Protein AF-A0A442UJ03-F1 (afdb_monomer)

Secondary structure (DSSP, 8-state):
--HHHHHHHHHHHHHT--HHHHHHTTSS-TTSTTT-HHHHHHHH-HHHHHHHS-HHHHHHHHHHHHHHHHHT-

Solvent-accessible surface area (backbone atoms only — not comparable to full-atom values): 4271 Å² total; per-residue (Å²): 131,54,74,68,53,54,52,52,50,53,52,54,40,60,75,67,58,51,72,65,61,35,31,76,55,53,52,38,71,77,82,47,64,99,63,28,74,64,58,48,26,51,76,76,37,46,67,61,40,61,73,68,41,55,72,74,32,43,52,34,47,51,54,52,43,55,49,50,54,62,74,74,106

Foldseek 3Di:
DDPVVVVVLLVVLLQPDDPVLLCVLVLDPPPCPPDNPLRVCSNPPVPVSLVPRDPVSNVSSVVSSVVSVVVVD

pLDDT: mean 90.79, std 11.27, range [45.78, 98.31]

Mean predicted aligned error: 3.8 Å

Radius of gyration: 12.22 Å; Cα contacts (8 Å, |Δi|>4): 41; chains: 1; bounding box: 26×21×32 Å

Sequence (73 aa):
MTSSDRFRDTFSALHNLALWDLEDAGVIKPGAGGGGSSWTRFNNDLTTFVLKLPADRLGKLFALVERKLAEAA

Structure (mmCIF, N/CA/C/O backbone):
data_AF-A0A442UJ03-F1
#
_entry.id   AF-A0A442UJ03-F1
#
loop_
_atom_site.group_PDB
_atom_site.id
_atom_site.type_symbol
_atom_site.label_atom_id
_atom_site.label_alt_id
_atom_site.label_comp_id
_atom_site.label_asym_id
_atom_site.label_entity_id
_atom_site.label_seq_id
_atom_site.pdbx_PDB_ins_code
_atom_site.Cartn_x
_atom_site.Cartn_y
_atom_site.Cartn_z
_atom_site.occupancy
_atom_site.B_iso_or_equiv
_atom_site.auth_seq_id
_atom_site.auth_comp_id
_atom_site.auth_asym_id
_atom_site.auth_atom_id
_atom_site.pdbx_PDB_model_num
ATOM 1 N N . MET A 1 1 ? -11.969 1.654 17.346 1.00 74.62 1 MET A N 1
ATOM 2 C CA . MET A 1 1 ? -10.564 1.748 16.908 1.00 74.62 1 MET A CA 1
ATOM 3 C C . MET A 1 1 ? -10.088 3.173 17.118 1.00 74.62 1 MET A C 1
ATOM 5 O O . MET A 1 1 ? -10.772 4.089 16.671 1.00 74.62 1 MET A O 1
ATOM 9 N N . THR A 1 2 ? -8.996 3.379 17.851 1.00 90.00 2 THR A N 1
ATOM 10 C CA . THR A 1 2 ? -8.413 4.721 18.007 1.00 90.00 2 THR A CA 1
ATOM 11 C C . THR A 1 2 ? -7.612 5.106 16.759 1.00 90.00 2 THR A C 1
ATOM 13 O O . THR A 1 2 ? -7.257 4.246 15.951 1.00 90.00 2 THR A O 1
ATOM 16 N N . SER A 1 3 ? -7.282 6.391 16.592 1.00 88.62 3 SER A N 1
ATOM 17 C CA . SER A 1 3 ? -6.409 6.832 15.492 1.00 88.62 3 SER A CA 1
ATOM 18 C C . SER A 1 3 ? -5.012 6.201 15.562 1.00 88.62 3 SER A C 1
ATOM 20 O O . 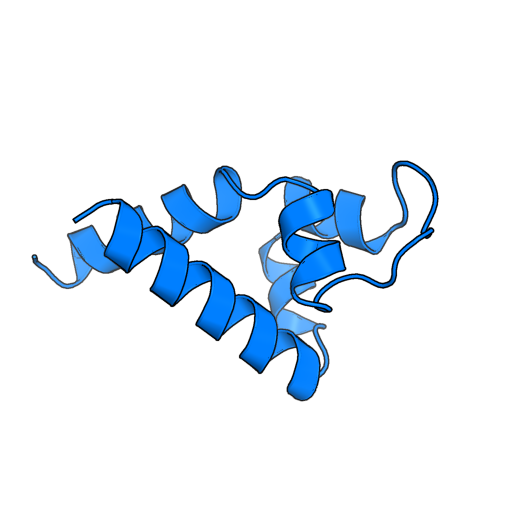SER A 1 3 ? -4.415 5.930 14.523 1.00 88.62 3 SER A O 1
ATOM 22 N N . SER A 1 4 ? -4.501 5.927 16.769 1.00 94.75 4 SER A N 1
ATOM 23 C CA . SER A 1 4 ? -3.220 5.238 16.969 1.00 94.75 4 SER A CA 1
ATOM 24 C C . SER A 1 4 ? -3.272 3.760 16.586 1.00 94.75 4 SER A C 1
ATOM 26 O O . SER A 1 4 ? -2.298 3.261 16.025 1.00 94.75 4 SER A O 1
ATOM 28 N N . ASP A 1 5 ? -4.395 3.080 16.835 1.00 94.19 5 ASP A N 1
ATOM 29 C CA . ASP A 1 5 ? -4.582 1.688 16.405 1.00 94.19 5 ASP A CA 1
ATOM 30 C C . ASP A 1 5 ? -4.607 1.622 14.878 1.00 94.19 5 ASP A C 1
ATOM 32 O O . ASP A 1 5 ? -3.799 0.918 14.284 1.00 94.19 5 ASP A O 1
ATOM 36 N N . ARG A 1 6 ? -5.407 2.485 14.231 1.00 92.31 6 ARG A N 1
ATOM 37 C CA . ARG A 1 6 ? -5.468 2.559 12.763 1.00 92.31 6 ARG A CA 1
ATOM 38 C C . ARG A 1 6 ? -4.103 2.844 12.135 1.00 92.31 6 ARG A C 1
ATOM 40 O O . ARG A 1 6 ? -3.775 2.286 11.090 1.00 92.31 6 ARG A O 1
ATOM 47 N N . PHE A 1 7 ? -3.306 3.716 12.753 1.00 95.25 7 PHE A N 1
ATOM 48 C CA . PHE A 1 7 ? -1.945 3.990 12.299 1.00 95.25 7 PHE A CA 1
ATOM 49 C C . PHE A 1 7 ? -1.059 2.742 12.382 1.00 95.25 7 PHE A C 1
ATOM 51 O O . PHE A 1 7 ? -0.419 2.390 11.395 1.00 95.25 7 PHE A O 1
ATOM 58 N N . ARG A 1 8 ? -1.060 2.033 13.518 1.00 96.00 8 ARG A N 1
ATOM 59 C CA . ARG A 1 8 ? -0.314 0.775 13.668 1.00 96.00 8 ARG A CA 1
ATOM 60 C C . ARG A 1 8 ? -0.775 -0.269 12.653 1.00 96.00 8 ARG A C 1
ATOM 62 O O . ARG A 1 8 ? 0.065 -0.864 11.985 1.00 96.00 8 ARG A O 1
ATOM 69 N N . ASP A 1 9 ? -2.080 -0.443 12.498 1.00 95.75 9 ASP A N 1
ATOM 70 C CA . ASP A 1 9 ? -2.661 -1.448 11.611 1.00 95.75 9 ASP A CA 1
ATOM 71 C C . ASP A 1 9 ? -2.336 -1.162 10.143 1.00 95.75 9 ASP A C 1
ATOM 73 O O . ASP A 1 9 ? -2.066 -2.085 9.381 1.00 95.75 9 ASP A O 1
ATOM 77 N N . THR A 1 10 ? -2.259 0.114 9.751 1.00 96.25 10 THR A N 1
ATOM 78 C CA . THR A 1 10 ? -1.827 0.529 8.404 1.00 96.25 10 THR A CA 1
ATOM 79 C C . THR A 1 10 ? -0.409 0.031 8.101 1.00 96.25 10 THR A C 1
ATOM 81 O O . THR A 1 10 ? -0.158 -0.522 7.031 1.00 96.25 10 THR A O 1
ATOM 84 N N . PHE A 1 11 ? 0.525 0.186 9.046 1.00 95.75 11 PHE A N 1
ATOM 85 C CA . PHE A 1 11 ? 1.894 -0.315 8.886 1.00 95.75 11 PHE A CA 1
ATOM 86 C C . PHE A 1 11 ? 1.953 -1.841 8.948 1.00 95.75 11 PHE A C 1
ATOM 88 O O . PHE A 1 11 ? 2.651 -2.447 8.137 1.00 95.75 11 PHE A O 1
ATOM 95 N N . SER A 1 12 ? 1.182 -2.473 9.834 1.00 96.19 12 SER A N 1
ATOM 96 C CA . SER A 1 12 ? 1.043 -3.932 9.860 1.00 96.19 12 SER A CA 1
ATOM 97 C C . SER A 1 12 ? 0.541 -4.473 8.519 1.00 96.19 12 SER A C 1
ATOM 99 O O . SER A 1 12 ? 1.086 -5.451 8.015 1.00 96.19 12 SER A O 1
ATOM 101 N N . ALA A 1 13 ? -0.454 -3.829 7.906 1.00 97.19 13 ALA A N 1
ATOM 102 C CA . ALA A 1 13 ? -0.960 -4.205 6.592 1.00 97.19 13 ALA A CA 1
ATOM 103 C C . ALA A 1 13 ? 0.134 -4.084 5.525 1.00 97.19 13 ALA A C 1
ATOM 105 O O . ALA A 1 13 ? 0.374 -5.050 4.809 1.00 97.19 13 ALA A O 1
ATOM 106 N N . LEU A 1 14 ? 0.845 -2.950 5.465 1.00 97.12 14 LEU A N 1
ATOM 107 C CA . LEU A 1 14 ? 1.951 -2.730 4.523 1.00 97.12 14 LEU A CA 1
ATOM 108 C C . LEU A 1 14 ? 3.052 -3.793 4.657 1.00 97.12 14 LEU A C 1
ATOM 110 O O . LEU A 1 14 ? 3.482 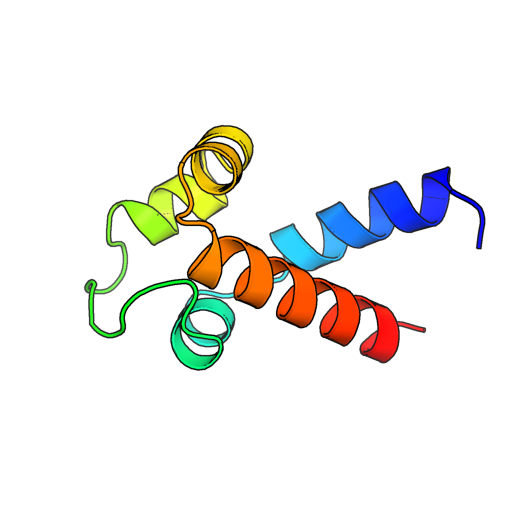-4.350 3.652 1.00 97.12 14 LEU A O 1
ATOM 114 N N . HIS A 1 15 ? 3.473 -4.118 5.879 1.00 95.25 15 HIS A N 1
ATOM 115 C CA . HIS A 1 15 ? 4.526 -5.110 6.121 1.00 95.25 15 HIS A CA 1
ATOM 116 C C . HIS A 1 15 ? 4.104 -6.559 5.840 1.00 95.25 15 HIS A C 1
ATOM 118 O O . HIS A 1 15 ? 4.969 -7.419 5.702 1.00 95.25 15 HIS A O 1
ATOM 124 N N . ASN A 1 16 ? 2.802 -6.826 5.727 1.00 9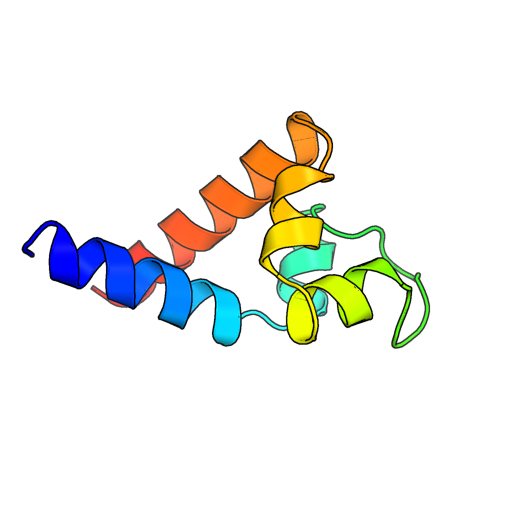6.19 16 ASN A N 1
ATOM 125 C CA . ASN A 1 16 ? 2.264 -8.139 5.375 1.00 96.19 16 ASN A CA 1
ATOM 126 C C . ASN A 1 16 ? 1.884 -8.266 3.889 1.00 96.19 16 ASN A C 1
ATOM 128 O O . ASN A 1 16 ? 1.402 -9.321 3.478 1.00 96.19 16 ASN A O 1
ATOM 132 N N . LEU A 1 17 ? 2.084 -7.224 3.073 1.00 96.44 17 LEU A N 1
ATOM 133 C CA . LEU A 1 17 ? 1.902 -7.321 1.624 1.00 96.44 17 LEU A CA 1
ATOM 134 C C . LEU A 1 17 ? 3.064 -8.087 0.998 1.00 96.44 17 LEU A C 1
ATOM 136 O O . LEU A 1 17 ? 4.234 -7.778 1.232 1.00 96.44 17 LEU A O 1
ATOM 140 N N . ALA A 1 18 ? 2.742 -9.040 0.135 1.00 94.44 18 ALA A N 1
ATOM 141 C CA . ALA A 1 18 ? 3.731 -9.719 -0.680 1.00 94.44 18 ALA A CA 1
ATOM 142 C C . ALA A 1 18 ? 3.798 -9.100 -2.087 1.00 94.44 18 ALA A C 1
ATOM 144 O O . ALA A 1 18 ? 2.955 -8.297 -2.487 1.00 94.44 18 ALA A O 1
ATOM 145 N N . LEU A 1 19 ? 4.831 -9.463 -2.855 1.00 93.38 19 LEU A N 1
ATOM 146 C CA . LEU A 1 19 ? 5.076 -8.888 -4.183 1.00 93.38 19 LEU A CA 1
ATOM 147 C C . LEU A 1 19 ? 3.859 -9.022 -5.113 1.00 93.38 19 LEU A C 1
ATOM 149 O O . LEU A 1 19 ? 3.463 -8.046 -5.744 1.00 93.38 19 LEU A O 1
ATOM 153 N N . TRP A 1 20 ? 3.240 -10.202 -5.142 1.00 93.44 20 TRP A N 1
ATOM 154 C CA . TRP A 1 20 ? 2.049 -10.477 -5.945 1.00 93.44 20 TRP A CA 1
ATOM 155 C C . TRP A 1 20 ? 0.854 -9.577 -5.591 1.00 93.44 20 TRP A C 1
ATOM 157 O O . TRP A 1 20 ? 0.199 -9.102 -6.508 1.00 93.44 20 TRP A O 1
ATOM 167 N N . ASP A 1 21 ? 0.616 -9.235 -4.313 1.00 95.88 21 ASP A N 1
ATOM 168 C CA . ASP A 1 21 ? -0.446 -8.284 -3.935 1.00 95.88 21 ASP A CA 1
ATOM 169 C C . ASP A 1 21 ? -0.222 -6.911 -4.596 1.00 95.88 21 ASP A C 1
ATOM 171 O O . ASP A 1 21 ? -1.162 -6.255 -5.052 1.00 95.88 21 ASP A O 1
ATOM 175 N N . LEU A 1 22 ? 1.039 -6.466 -4.649 1.00 95.44 22 LEU A N 1
ATOM 176 C CA . LEU A 1 22 ? 1.429 -5.185 -5.240 1.00 95.44 22 LEU A CA 1
ATOM 177 C C . LEU A 1 22 ? 1.382 -5.215 -6.771 1.00 95.44 22 LEU A C 1
ATOM 179 O O . LEU A 1 22 ? 1.062 -4.194 -7.386 1.00 95.44 22 LEU A O 1
ATOM 183 N N . GLU A 1 23 ? 1.725 -6.345 -7.387 1.00 94.81 23 GLU A N 1
ATOM 184 C CA . GLU A 1 23 ? 1.642 -6.547 -8.836 1.00 94.81 23 GLU A CA 1
ATOM 185 C C . GLU A 1 23 ? 0.183 -6.621 -9.306 1.00 94.81 23 GLU A C 1
ATOM 187 O O . GLU A 1 23 ? -0.190 -5.874 -10.213 1.00 94.81 23 GLU A O 1
ATOM 192 N N . ASP A 1 24 ? -0.660 -7.415 -8.639 1.00 95.25 24 ASP A N 1
ATOM 193 C CA . ASP A 1 24 ? -2.095 -7.541 -8.939 1.00 95.25 24 ASP A CA 1
ATOM 194 C C . ASP A 1 24 ? -2.837 -6.216 -8.746 1.00 95.25 24 ASP A C 1
ATOM 196 O O . ASP A 1 24 ? -3.671 -5.825 -9.563 1.00 95.25 24 ASP A O 1
ATOM 200 N N . ALA A 1 25 ? -2.502 -5.466 -7.691 1.00 96.25 25 ALA A N 1
ATOM 201 C CA . ALA A 1 25 ? -3.054 -4.130 -7.477 1.00 96.25 25 ALA A CA 1
ATOM 202 C C . ALA A 1 25 ? -2.508 -3.085 -8.470 1.00 96.25 25 ALA A C 1
ATOM 204 O O . ALA A 1 25 ? -2.985 -1.949 -8.500 1.00 96.25 25 ALA A O 1
ATOM 205 N N . GLY A 1 26 ? -1.496 -3.426 -9.276 1.00 94.88 26 GLY A N 1
ATOM 206 C CA . GLY A 1 26 ? -0.848 -2.520 -10.223 1.00 94.88 26 GLY A CA 1
ATOM 207 C C . GLY A 1 26 ? -0.033 -1.404 -9.561 1.00 94.88 26 GLY A C 1
ATOM 208 O O . GLY A 1 26 ? 0.181 -0.354 -10.178 1.00 94.88 26 GLY A O 1
ATOM 209 N N . VAL A 1 27 ? 0.398 -1.607 -8.311 1.00 95.62 27 VAL A N 1
ATOM 210 C CA . VAL A 1 27 ? 1.340 -0.739 -7.582 1.00 95.62 27 VAL A CA 1
ATOM 211 C C . VAL A 1 27 ? 2.762 -0.968 -8.105 1.00 95.62 27 VAL A C 1
ATOM 213 O O . VAL A 1 27 ? 3.522 -0.023 -8.337 1.00 95.62 27 VAL A O 1
ATOM 216 N N . ILE A 1 28 ? 3.116 -2.227 -8.361 1.00 93.19 28 ILE A N 1
ATOM 217 C CA . ILE A 1 28 ? 4.364 -2.634 -9.014 1.00 93.19 28 ILE A CA 1
ATOM 218 C C . ILE A 1 28 ? 4.026 -3.225 -10.388 1.00 93.19 28 ILE A C 1
ATOM 220 O O . ILE A 1 28 ? 2.954 -3.781 -10.596 1.00 93.19 28 ILE A O 1
ATOM 224 N N . LYS A 1 29 ? 4.914 -3.039 -11.371 1.00 87.88 29 LYS A N 1
ATOM 225 C CA . LYS A 1 29 ? 4.741 -3.649 -12.695 1.00 87.88 29 LYS A CA 1
ATOM 226 C C . LYS A 1 29 ? 5.116 -5.138 -12.622 1.00 87.88 29 LYS A C 1
ATOM 228 O O . LYS A 1 29 ? 6.220 -5.405 -12.145 1.00 87.88 29 LYS A O 1
ATOM 233 N N . PRO A 1 30 ? 4.285 -6.050 -13.160 1.00 82.06 30 PRO A N 1
ATOM 234 C CA . PRO A 1 30 ? 4.613 -7.469 -13.239 1.00 82.06 30 PRO A CA 1
ATOM 235 C C . PRO A 1 30 ? 5.923 -7.717 -13.984 1.00 82.06 30 PRO A C 1
ATOM 237 O O . PRO A 1 30 ? 6.253 -7.002 -14.936 1.00 82.06 30 PRO A O 1
ATOM 240 N N . GLY A 1 31 ? 6.663 -8.746 -13.576 1.00 68.19 31 GLY A N 1
ATOM 241 C CA . GLY A 1 31 ? 7.875 -9.164 -14.287 1.00 68.19 31 GLY A CA 1
ATOM 242 C C . GLY A 1 31 ? 9.071 -8.232 -14.081 1.00 68.19 31 GLY A C 1
ATOM 243 O O . GLY A 1 31 ? 10.082 -8.365 -14.771 1.00 68.19 31 GLY A O 1
ATOM 244 N N . ALA A 1 32 ? 9.012 -7.332 -13.094 1.00 60.69 32 ALA A N 1
ATOM 245 C CA . ALA A 1 32 ? 10.200 -6.725 -12.502 1.00 60.69 32 ALA A CA 1
ATOM 246 C C . ALA A 1 32 ? 10.956 -7.808 -11.701 1.00 60.69 32 ALA A C 1
ATOM 248 O O . ALA A 1 32 ? 10.943 -7.803 -10.472 1.00 60.69 32 ALA A O 1
ATOM 249 N N . GLY A 1 33 ? 11.521 -8.785 -12.423 1.00 49.06 33 GLY A N 1
ATOM 250 C CA . GLY A 1 33 ? 11.906 -10.118 -11.954 1.00 49.06 33 GLY A CA 1
ATOM 251 C C . GLY A 1 33 ? 12.365 -10.191 -10.501 1.00 49.06 33 GLY A C 1
ATOM 252 O O . GLY A 1 33 ? 13.350 -9.557 -10.139 1.00 49.06 33 GLY A O 1
ATOM 253 N N . GLY A 1 34 ? 11.631 -10.962 -9.690 1.00 45.78 34 GLY A N 1
ATOM 254 C CA . GLY A 1 34 ? 12.056 -11.541 -8.406 1.00 45.78 34 GLY A CA 1
ATOM 255 C C . GLY A 1 34 ? 12.758 -10.627 -7.395 1.00 45.78 34 GLY A C 1
ATOM 256 O O . GLY A 1 34 ? 13.499 -11.135 -6.561 1.00 45.78 34 GLY A O 1
ATOM 257 N N . GLY A 1 35 ? 12.598 -9.304 -7.483 1.00 51.62 35 GLY A N 1
ATOM 258 C CA . GLY A 1 35 ? 13.499 -8.379 -6.786 1.00 51.62 35 GLY 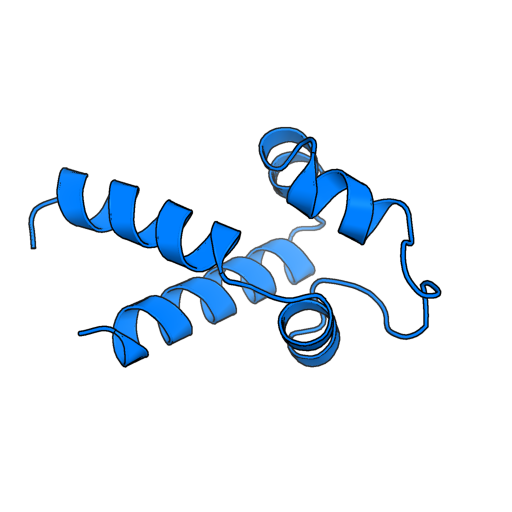A CA 1
ATOM 259 C C . GLY A 1 35 ? 13.785 -7.065 -7.506 1.00 51.62 35 GLY A C 1
ATOM 260 O O . GLY A 1 35 ? 14.820 -6.448 -7.252 1.00 51.62 35 GLY A O 1
ATOM 261 N N . GLY A 1 36 ? 12.912 -6.609 -8.413 1.00 68.25 36 GLY A N 1
ATOM 262 C CA . GLY A 1 36 ? 13.063 -5.290 -9.021 1.00 68.25 36 GLY A CA 1
ATOM 263 C C . GLY A 1 36 ? 13.204 -4.183 -7.966 1.00 68.25 36 GLY A C 1
ATOM 264 O O . GLY A 1 36 ? 12.680 -4.286 -6.858 1.00 68.25 36 GLY A O 1
ATOM 265 N N . SER A 1 37 ? 13.882 -3.082 -8.316 1.00 82.56 37 SER A N 1
ATOM 266 C CA . SER A 1 37 ? 14.214 -2.007 -7.359 1.00 82.56 37 SER A CA 1
ATOM 267 C C . SER A 1 37 ? 13.011 -1.421 -6.598 1.00 82.56 37 SER A C 1
ATOM 269 O O . SER A 1 37 ? 13.188 -0.825 -5.540 1.00 82.56 37 SER A O 1
ATOM 271 N N . SER A 1 38 ? 11.791 -1.584 -7.115 1.00 89.19 38 SER A N 1
ATOM 272 C CA . SER A 1 38 ? 10.547 -1.226 -6.430 1.00 89.19 38 SER A CA 1
ATOM 273 C C . SER A 1 38 ? 10.213 -2.169 -5.271 1.00 89.19 38 SER A C 1
ATOM 275 O O . SER A 1 38 ? 9.903 -1.676 -4.194 1.00 89.19 38 SER A O 1
ATOM 277 N N . TRP A 1 39 ? 10.324 -3.491 -5.451 1.00 92.38 39 TRP A N 1
ATOM 278 C CA . TRP A 1 39 ? 10.085 -4.475 -4.386 1.00 92.38 39 TRP A CA 1
ATOM 279 C C . TRP A 1 39 ? 11.130 -4.359 -3.275 1.00 92.38 39 TRP A C 1
ATOM 281 O O . TRP A 1 39 ? 10.795 -4.324 -2.092 1.00 92.38 39 TRP A O 1
ATOM 291 N N . THR A 1 40 ? 12.399 -4.193 -3.656 1.00 91.50 40 THR A N 1
ATOM 292 C CA . THR A 1 40 ? 13.486 -3.966 -2.697 1.00 91.50 40 THR A CA 1
ATOM 293 C C . THR A 1 40 ? 13.268 -2.684 -1.897 1.00 91.50 40 THR A C 1
ATOM 295 O O . THR A 1 40 ? 13.439 -2.693 -0.682 1.00 91.50 40 THR A O 1
ATOM 298 N N . ARG A 1 41 ? 12.845 -1.585 -2.542 1.00 92.12 41 ARG A N 1
ATOM 299 C CA . ARG A 1 41 ? 12.505 -0.344 -1.826 1.00 92.12 41 ARG A CA 1
ATOM 300 C C . ARG A 1 41 ? 11.289 -0.509 -0.928 1.00 92.12 41 ARG A C 1
ATOM 302 O O . ARG A 1 41 ? 11.327 -0.013 0.182 1.00 92.12 41 ARG A O 1
ATOM 309 N N . PHE A 1 42 ? 10.251 -1.220 -1.361 1.00 94.62 42 PHE A N 1
ATOM 310 C CA . PHE A 1 42 ? 9.081 -1.468 -0.516 1.00 94.62 42 PHE A CA 1
ATOM 311 C C . PHE A 1 42 ?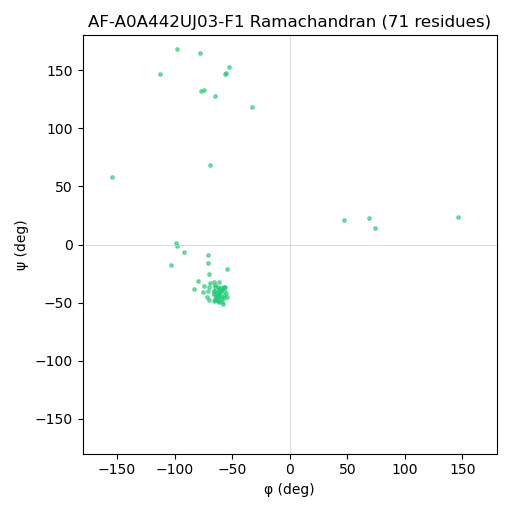 9.465 -2.120 0.823 1.00 94.62 42 PHE A C 1
ATOM 313 O O . PHE A 1 42 ? 8.978 -1.697 1.864 1.00 94.62 42 PHE A O 1
ATOM 320 N N . ASN A 1 43 ? 10.394 -3.082 0.801 1.00 93.88 43 ASN A N 1
ATOM 321 C CA . ASN A 1 43 ? 10.824 -3.800 2.004 1.00 93.88 43 ASN A CA 1
ATOM 322 C C . ASN A 1 43 ? 11.890 -3.063 2.828 1.00 93.88 43 ASN A C 1
ATOM 324 O O . ASN A 1 43 ? 11.851 -3.109 4.053 1.00 93.88 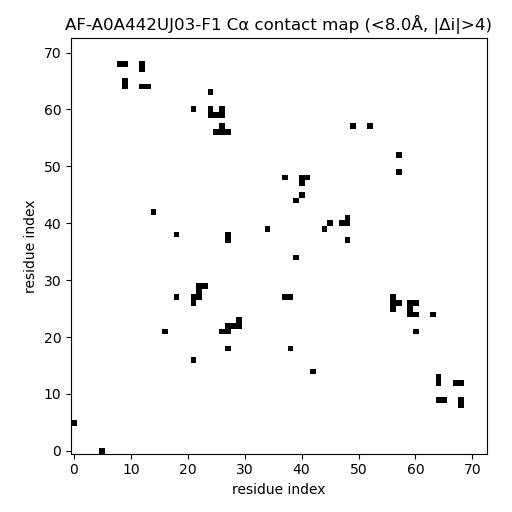43 ASN A O 1
ATOM 328 N N . ASN A 1 44 ? 12.843 -2.393 2.172 1.00 94.31 44 ASN A N 1
ATOM 329 C CA . ASN A 1 44 ? 14.020 -1.831 2.848 1.00 94.31 44 ASN A CA 1
ATOM 330 C C . ASN A 1 44 ? 13.945 -0.311 3.067 1.00 94.31 44 ASN A C 1
ATOM 332 O O . ASN A 1 44 ? 14.721 0.232 3.846 1.00 94.31 44 ASN A O 1
ATOM 336 N N . ASP A 1 45 ? 13.060 0.387 2.352 1.00 94.12 45 ASP A N 1
ATOM 337 C CA . ASP A 1 45 ? 12.955 1.852 2.325 1.00 94.12 45 ASP A CA 1
ATOM 338 C C . ASP A 1 45 ? 11.517 2.282 1.963 1.00 94.12 45 ASP A C 1
ATOM 340 O O . ASP A 1 45 ? 11.245 2.940 0.948 1.00 94.12 45 ASP A O 1
ATOM 344 N N . LEU A 1 46 ? 10.566 1.822 2.784 1.00 95.19 46 LEU A N 1
ATOM 345 C CA . LEU A 1 46 ? 9.127 1.996 2.570 1.00 95.19 46 LEU A CA 1
ATOM 346 C C . LEU A 1 46 ? 8.732 3.474 2.438 1.00 95.19 46 LEU A C 1
ATOM 348 O O . LEU A 1 46 ? 7.878 3.823 1.624 1.00 95.19 46 LEU A O 1
ATOM 352 N N . THR A 1 47 ? 9.372 4.363 3.197 1.00 95.38 47 THR A N 1
ATOM 353 C CA . THR A 1 47 ? 9.101 5.805 3.144 1.00 95.38 47 THR A CA 1
ATOM 354 C C . THR A 1 47 ? 9.476 6.389 1.786 1.00 95.38 47 THR A C 1
ATOM 356 O O . THR A 1 47 ? 8.654 7.071 1.172 1.00 95.38 47 THR A O 1
ATOM 359 N N . THR A 1 48 ? 10.659 6.072 1.250 1.00 94.44 48 THR A N 1
ATOM 360 C CA . THR A 1 48 ? 11.042 6.497 -0.103 1.00 94.44 48 THR A CA 1
ATOM 361 C C . THR A 1 48 ? 10.158 5.861 -1.166 1.00 94.44 48 THR A C 1
ATOM 363 O O . THR A 1 48 ? 9.837 6.521 -2.157 1.00 94.44 48 THR A O 1
ATOM 366 N N . PHE A 1 49 ? 9.751 4.600 -0.984 1.00 94.69 49 PHE A N 1
ATOM 367 C CA . PHE A 1 49 ? 8.816 3.935 -1.892 1.00 94.69 49 PHE A CA 1
ATOM 368 C C . PHE A 1 49 ? 7.498 4.711 -1.999 1.00 94.69 49 PHE A C 1
ATOM 370 O O . 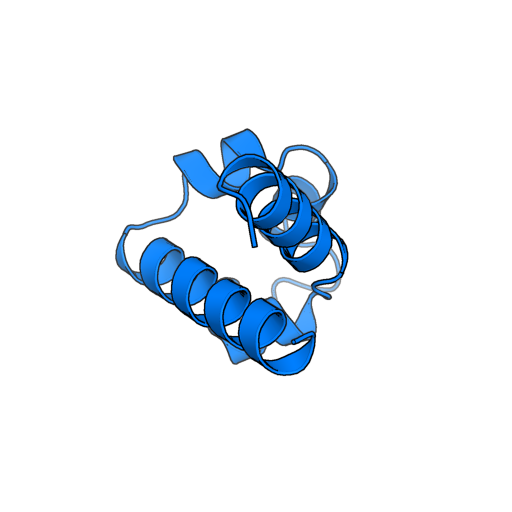PHE A 1 49 ? 7.092 5.060 -3.107 1.00 94.69 49 PHE A O 1
ATOM 377 N N . VAL A 1 50 ? 6.881 5.047 -0.862 1.00 95.81 50 VAL A N 1
ATOM 378 C CA . VAL A 1 50 ? 5.625 5.813 -0.801 1.00 95.81 50 VAL A CA 1
ATOM 379 C C . VAL A 1 50 ? 5.798 7.229 -1.353 1.00 95.81 50 VAL A C 1
ATOM 381 O O . VAL A 1 50 ? 4.986 7.665 -2.163 1.00 95.81 50 VAL A O 1
ATOM 384 N N . LEU A 1 51 ? 6.872 7.937 -0.986 1.00 95.44 51 LEU A N 1
ATOM 385 C CA . LEU A 1 51 ? 7.106 9.320 -1.425 1.00 95.44 51 LEU A CA 1
ATOM 386 C C . LEU A 1 51 ? 7.348 9.454 -2.934 1.00 95.44 51 LEU A C 1
ATOM 388 O O . LEU A 1 51 ? 7.019 10.483 -3.519 1.00 95.44 51 LEU A O 1
ATOM 392 N N . LYS A 1 52 ? 7.955 8.443 -3.566 1.00 93.75 52 LYS A N 1
ATOM 393 C CA . LYS A 1 52 ? 8.293 8.465 -5.001 1.00 93.75 52 LYS A CA 1
ATOM 394 C C . LYS A 1 52 ? 7.279 7.736 -5.879 1.00 93.75 52 LYS A C 1
ATOM 396 O O . LYS A 1 52 ? 7.463 7.686 -7.096 1.00 93.75 52 LYS A O 1
ATOM 401 N N . LEU A 1 53 ? 6.237 7.152 -5.291 1.00 93.88 53 LEU A N 1
ATOM 402 C CA . LEU A 1 53 ? 5.162 6.512 -6.037 1.00 93.88 53 LEU A CA 1
ATOM 403 C C . LEU A 1 53 ? 4.395 7.565 -6.854 1.00 93.88 53 LEU A C 1
ATOM 405 O O . LEU A 1 53 ? 3.933 8.559 -6.294 1.00 93.88 53 LEU A O 1
ATOM 409 N N . PRO A 1 54 ? 4.213 7.354 -8.169 1.00 94.31 54 PRO A N 1
ATOM 410 C CA . PRO A 1 54 ? 3.289 8.157 -8.960 1.00 94.31 54 PRO A CA 1
ATOM 411 C C . PRO A 1 54 ? 1.878 8.143 -8.357 1.00 94.31 54 PRO A C 1
ATOM 413 O O . PRO A 1 54 ? 1.458 7.135 -7.785 1.00 94.31 54 PRO A O 1
ATOM 416 N N . ALA A 1 55 ? 1.135 9.244 -8.505 1.00 96.25 55 ALA A N 1
ATOM 417 C CA . ALA A 1 55 ? -0.160 9.437 -7.845 1.00 96.25 55 ALA A CA 1
ATOM 418 C C . ALA A 1 55 ? -1.183 8.321 -8.143 1.00 96.25 55 ALA A C 1
ATOM 420 O O . ALA A 1 55 ? -1.915 7.906 -7.246 1.00 96.25 55 ALA A O 1
ATOM 421 N N . ASP A 1 56 ? -1.200 7.786 -9.369 1.00 96.12 56 ASP A N 1
ATOM 422 C CA . ASP A 1 56 ? -2.083 6.677 -9.756 1.00 96.12 56 ASP A CA 1
ATOM 423 C C . ASP A 1 56 ? -1.786 5.401 -8.954 1.00 96.12 56 ASP A C 1
ATOM 425 O O . ASP A 1 56 ? -2.693 4.709 -8.491 1.00 96.12 56 ASP A O 1
ATOM 429 N N . ARG A 1 57 ? -0.503 5.098 -8.748 1.00 96.19 57 ARG A N 1
ATOM 430 C CA . ARG A 1 57 ? -0.053 3.919 -8.003 1.00 96.19 57 ARG A CA 1
ATOM 431 C C . ARG A 1 57 ? -0.126 4.113 -6.500 1.00 96.19 57 ARG A C 1
ATOM 433 O O . ARG A 1 57 ? -0.388 3.148 -5.789 1.00 96.19 57 ARG A O 1
ATOM 440 N N . LEU A 1 58 ? 0.055 5.342 -6.022 1.00 97.31 58 LEU A N 1
ATOM 441 C CA . LEU A 1 58 ? -0.191 5.685 -4.626 1.00 97.31 58 LEU A CA 1
ATOM 442 C C . LEU A 1 58 ? -1.663 5.444 -4.263 1.00 97.31 58 LEU A C 1
ATOM 444 O O . LEU A 1 58 ? -1.941 4.819 -3.243 1.00 97.31 58 LEU A O 1
ATOM 448 N N . GLY A 1 59 ? -2.597 5.848 -5.132 1.00 97.81 59 GLY A N 1
ATOM 449 C CA . GLY A 1 59 ? -4.023 5.558 -4.954 1.00 97.81 59 GLY A CA 1
ATOM 450 C C . GLY A 1 59 ? -4.324 4.055 -4.899 1.00 97.81 59 GLY A C 1
ATOM 451 O O . GLY A 1 59 ? -5.098 3.607 -4.057 1.00 97.81 59 GLY A O 1
ATOM 452 N N . LYS A 1 60 ? -3.656 3.256 -5.739 1.00 98.19 60 LYS A N 1
ATOM 453 C CA . LYS A 1 60 ? -3.772 1.787 -5.725 1.00 98.19 60 LYS A CA 1
ATOM 454 C C . LYS A 1 60 ? -3.222 1.162 -4.442 1.00 98.19 60 LYS A C 1
ATOM 456 O O . LYS A 1 60 ? -3.864 0.278 -3.883 1.00 98.19 60 LYS A O 1
ATOM 461 N N . LEU A 1 61 ? -2.072 1.636 -3.953 1.00 97.94 61 LEU A N 1
ATOM 462 C CA . LEU A 1 61 ? -1.500 1.180 -2.683 1.00 97.94 61 LEU A CA 1
ATOM 463 C C . LEU A 1 61 ? -2.438 1.503 -1.517 1.00 97.94 61 LEU A C 1
ATOM 465 O O . LEU A 1 61 ? -2.685 0.644 -0.677 1.00 97.94 61 LEU A O 1
ATOM 469 N N . PHE A 1 62 ? -2.993 2.715 -1.495 1.00 98.00 62 PHE A N 1
ATOM 470 C CA . PHE A 1 62 ? -3.961 3.122 -0.481 1.00 98.00 62 PHE A CA 1
ATOM 471 C C . PHE A 1 62 ? -5.199 2.215 -0.483 1.00 98.00 62 PHE A C 1
ATOM 473 O O . PHE A 1 62 ? -5.565 1.677 0.558 1.00 98.00 62 PHE A O 1
ATOM 480 N N . ALA A 1 63 ? -5.799 1.973 -1.653 1.00 98.31 63 ALA A N 1
ATOM 481 C CA . ALA A 1 63 ? -6.958 1.089 -1.777 1.00 98.31 63 ALA A CA 1
ATOM 482 C C . ALA A 1 63 ? -6.653 -0.358 -1.345 1.00 98.31 63 ALA A C 1
ATOM 484 O O . ALA A 1 63 ? -7.484 -1.003 -0.706 1.00 98.31 63 ALA A O 1
ATOM 485 N N . LEU A 1 64 ? -5.458 -0.864 -1.665 1.00 98.31 64 LEU A N 1
ATOM 486 C CA . LEU A 1 64 ? -5.001 -2.184 -1.230 1.00 98.31 64 LEU A CA 1
ATOM 487 C C . LEU A 1 64 ? -4.893 -2.268 0.298 1.00 98.31 64 LEU A C 1
ATOM 489 O O . LEU A 1 64 ? -5.367 -3.237 0.885 1.00 98.31 64 LEU A O 1
ATOM 493 N N . VAL A 1 65 ? -4.306 -1.257 0.941 1.00 97.94 65 VAL A N 1
ATOM 494 C CA . VAL A 1 65 ? -4.181 -1.211 2.404 1.00 97.94 65 VAL A CA 1
ATOM 495 C C . VAL A 1 65 ? -5.549 -1.123 3.073 1.00 97.94 65 VAL A C 1
ATOM 497 O O . VAL A 1 65 ? -5.823 -1.918 3.964 1.00 97.94 65 VAL A O 1
ATOM 500 N N . GLU A 1 66 ? -6.438 -0.236 2.616 1.00 97.50 66 GLU A N 1
ATOM 501 C CA . GLU A 1 66 ? -7.799 -0.130 3.166 1.00 97.50 66 GLU A CA 1
ATOM 502 C C . GLU A 1 66 ? -8.564 -1.456 3.056 1.00 97.50 66 GLU A C 1
ATOM 504 O O . GLU A 1 66 ? -9.264 -1.844 3.991 1.00 97.50 66 GLU A O 1
ATOM 509 N N . ARG A 1 67 ? -8.373 -2.205 1.962 1.00 97.25 67 ARG A N 1
ATOM 510 C CA . ARG A 1 67 ? -8.938 -3.552 1.823 1.00 97.25 67 ARG A CA 1
ATOM 511 C C . ARG A 1 67 ? -8.374 -4.526 2.863 1.00 97.25 67 ARG A C 1
ATOM 513 O O . ARG A 1 67 ? -9.155 -5.202 3.520 1.00 97.25 67 ARG A O 1
ATOM 520 N N . LYS A 1 68 ? -7.050 -4.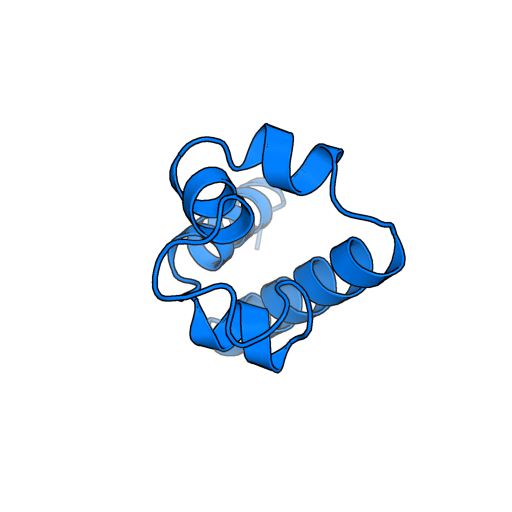574 3.057 1.00 96.12 68 LYS A N 1
ATOM 521 C CA . LYS A 1 68 ? -6.425 -5.444 4.075 1.00 96.12 68 LYS A CA 1
ATOM 522 C C . LYS A 1 68 ? -6.872 -5.087 5.496 1.00 96.12 68 LYS A C 1
ATOM 524 O O . LYS A 1 68 ? -7.056 -5.978 6.316 1.00 96.12 68 LYS A O 1
ATOM 529 N N . LEU A 1 69 ? -7.072 -3.800 5.784 1.00 94.44 69 LEU A N 1
ATOM 530 C CA . LEU A 1 69 ? -7.604 -3.347 7.071 1.00 94.44 69 LEU A CA 1
ATOM 531 C C . LEU A 1 69 ? -9.048 -3.809 7.286 1.00 94.44 69 LEU A C 1
ATOM 533 O O . LEU A 1 69 ? -9.391 -4.221 8.388 1.00 94.44 69 LEU A O 1
ATOM 537 N N . ALA A 1 70 ? -9.878 -3.769 6.242 1.00 93.75 70 ALA A N 1
ATOM 538 C CA . ALA A 1 70 ? -11.251 -4.261 6.306 1.00 93.75 70 ALA A CA 1
ATOM 539 C C . ALA A 1 70 ? -11.333 -5.792 6.447 1.00 93.75 70 ALA A C 1
ATOM 541 O O . ALA A 1 70 ? -12.240 -6.282 7.106 1.00 93.75 70 ALA A O 1
ATOM 542 N N . GLU A 1 71 ? -10.396 -6.544 5.857 1.00 90.50 71 GLU A N 1
ATOM 543 C CA . GLU A 1 71 ? -10.296 -8.009 6.000 1.00 90.50 71 GLU A CA 1
ATOM 544 C C . GLU A 1 71 ? -9.853 -8.448 7.408 1.00 90.50 71 GLU A C 1
ATOM 546 O O . GLU A 1 71 ? -10.139 -9.571 7.818 1.00 90.50 71 GLU A O 1
ATOM 551 N N . ALA A 1 72 ? -9.134 -7.586 8.133 1.00 82.38 72 ALA A N 1
ATOM 552 C CA . ALA A 1 72 ? -8.606 -7.866 9.469 1.00 82.38 72 ALA A CA 1
ATOM 553 C C . ALA A 1 72 ? -9.538 -7.435 10.621 1.00 82.38 72 ALA A C 1
ATOM 555 O O . ALA A 1 72 ? -9.218 -7.709 11.780 1.00 82.38 72 ALA A O 1
ATOM 556 N N . ALA A 1 73 ? -10.639 -6.742 10.311 1.00 77.56 73 ALA A N 1
ATOM 557 C CA . ALA A 1 73 ? -11.629 -6.229 11.262 1.00 77.56 73 ALA A CA 1
ATOM 558 C C . ALA A 1 73 ? -12.786 -7.216 11.479 1.00 77.56 73 ALA 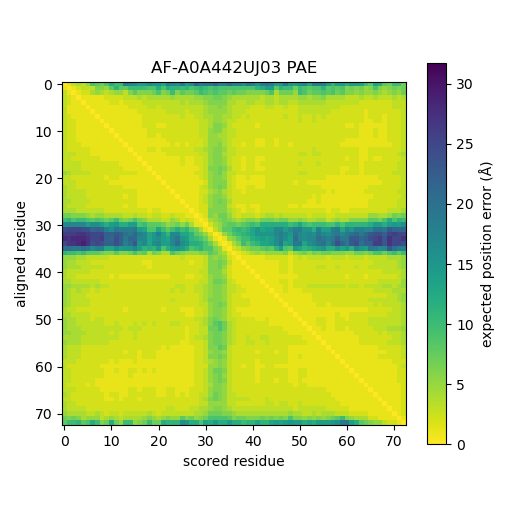A C 1
ATOM 560 O O . ALA A 1 73 ? -13.253 -7.302 12.639 1.00 77.56 73 ALA A O 1
#